Protein AF-A0A6A5X3Y2-F1 (afdb_monomer_lite)

Organism: NCBI:txid1392246

InterPro domains:
  IPR010730 Heterokaryon incompatibility [PF06985] (70-108)
  IPR052895 Heterokaryon Regulation/Transcriptional Modulator [PTHR24148] (2-108)

Sequence (109 aa):
MFEYTALKDPSDEIRLLELQWDENEQGPLLCRMRRFKLRETPDYFALSYVWGNASPTQELFRTAFDWKSKPFLIWADAVCVNQSSVQERNQQVRIMHRIYRFASSVWVY

Structure (mmCIF, N/CA/C/O backbone):
data_AF-A0A6A5X3Y2-F1
#
_entry.id   AF-A0A6A5X3Y2-F1
#
loop_
_atom_site.group_PDB
_atom_site.id
_atom_site.type_symbol
_atom_site.label_atom_id
_atom_site.label_alt_id
_atom_site.label_comp_id
_atom_site.label_asym_id
_atom_site.label_entity_id
_atom_site.label_seq_id
_atom_site.pdbx_PDB_ins_code
_atom_site.Cartn_x
_atom_site.Cartn_y
_atom_site.Cartn_z
_atom_site.occupancy
_atom_site.B_iso_or_equiv
_atom_site.auth_seq_id
_atom_site.auth_comp_id
_atom_site.auth_asym_id
_atom_site.auth_atom_id
_atom_site.pdbx_PDB_model_num
ATOM 1 N N . MET A 1 1 ? 10.690 13.900 4.826 1.00 42.03 1 MET A N 1
ATOM 2 C CA . MET A 1 1 ? 11.078 12.478 4.948 1.00 42.03 1 MET A CA 1
ATOM 3 C C . MET A 1 1 ? 9.912 11.774 5.624 1.00 42.03 1 MET A C 1
ATOM 5 O O . MET A 1 1 ? 9.499 12.252 6.669 1.00 42.03 1 MET A O 1
ATOM 9 N N . PHE A 1 2 ? 9.293 10.767 5.000 1.00 52.94 2 PHE A N 1
ATOM 10 C CA . PHE A 1 2 ? 8.158 10.065 5.614 1.00 52.94 2 PHE A CA 1
ATOM 11 C C . PHE A 1 2 ? 8.672 9.151 6.731 1.00 52.94 2 PHE A C 1
ATOM 13 O O . PHE A 1 2 ? 9.592 8.366 6.502 1.00 52.94 2 PHE A O 1
ATOM 20 N N . GLU A 1 3 ? 8.105 9.255 7.932 1.00 58.41 3 GLU A N 1
ATOM 21 C CA . GLU A 1 3 ? 8.421 8.333 9.023 1.00 58.41 3 GLU A CA 1
ATOM 22 C C . GLU A 1 3 ? 7.698 7.003 8.794 1.00 58.41 3 GLU A C 1
ATOM 24 O O . GLU A 1 3 ? 6.472 6.906 8.872 1.00 58.41 3 GLU A O 1
ATOM 29 N N . TYR A 1 4 ? 8.465 5.956 8.491 1.00 65.50 4 TYR A N 1
ATOM 30 C CA . TYR A 1 4 ? 7.925 4.614 8.327 1.00 65.50 4 TYR A CA 1
ATOM 31 C C . TYR A 1 4 ? 7.720 3.969 9.692 1.00 65.50 4 TYR A C 1
ATOM 33 O O . TYR A 1 4 ? 8.667 3.541 10.348 1.00 65.50 4 TYR A O 1
ATOM 41 N N . THR A 1 5 ? 6.464 3.823 10.105 1.00 70.00 5 THR A N 1
ATOM 42 C CA . THR A 1 5 ? 6.143 2.908 11.202 1.00 70.00 5 THR A CA 1
ATOM 43 C C . THR A 1 5 ? 6.228 1.474 10.688 1.00 70.00 5 THR A C 1
ATOM 45 O O . THR A 1 5 ? 5.636 1.150 9.650 1.00 70.00 5 THR A O 1
ATOM 48 N N . ALA A 1 6 ? 6.940 0.606 11.409 1.00 73.69 6 ALA A N 1
ATOM 49 C CA . ALA A 1 6 ? 6.982 -0.822 11.108 1.00 73.69 6 ALA A CA 1
ATOM 50 C C . ALA A 1 6 ? 5.556 -1.400 11.014 1.00 73.69 6 ALA A C 1
ATOM 52 O O . ALA A 1 6 ? 4.671 -1.053 11.810 1.00 73.69 6 ALA A O 1
ATOM 53 N N . LEU A 1 7 ? 5.326 -2.245 10.007 1.00 73.88 7 LEU A N 1
ATOM 54 C CA . LEU A 1 7 ? 4.101 -3.039 9.914 1.00 73.88 7 LEU A CA 1
ATOM 55 C C . LEU A 1 7 ? 4.127 -4.099 11.018 1.00 73.88 7 LEU A C 1
ATOM 57 O O . LEU A 1 7 ? 5.179 -4.676 11.291 1.00 73.88 7 LEU A O 1
ATOM 61 N N . LYS A 1 8 ? 2.984 -4.333 11.666 1.00 73.50 8 LYS A N 1
ATOM 62 C CA . LYS A 1 8 ? 2.864 -5.383 12.687 1.00 73.50 8 LYS A CA 1
ATOM 63 C C . LYS A 1 8 ? 2.839 -6.760 12.032 1.00 73.50 8 LYS A C 1
ATOM 65 O O . LYS A 1 8 ? 3.422 -7.694 12.570 1.00 73.50 8 LYS A O 1
ATOM 70 N N . ASP A 1 9 ? 2.205 -6.847 10.863 1.00 79.56 9 ASP A N 1
ATOM 71 C CA . ASP A 1 9 ? 2.220 -8.027 10.005 1.00 79.56 9 ASP A CA 1
ATOM 72 C C . ASP A 1 9 ? 2.456 -7.622 8.538 1.00 79.56 9 ASP A C 1
ATOM 74 O O . ASP A 1 9 ? 1.512 -7.394 7.784 1.00 79.56 9 ASP A O 1
ATOM 78 N N . PRO A 1 10 ? 3.714 -7.540 8.087 1.00 76.44 10 PRO A N 1
ATOM 79 C CA . PRO A 1 10 ? 4.052 -7.197 6.703 1.00 76.44 10 PRO A CA 1
ATOM 80 C C . PRO A 1 10 ? 3.591 -8.226 5.654 1.00 76.44 10 PRO A C 1
ATOM 82 O O . PRO A 1 10 ? 3.806 -7.994 4.464 1.00 76.44 10 PRO A O 1
ATOM 85 N N . SER A 1 11 ? 2.994 -9.355 6.059 1.00 77.44 11 SER A N 1
ATOM 86 C CA . SER A 1 11 ? 2.413 -10.355 5.155 1.00 77.44 11 SER A CA 1
ATOM 87 C C . SER A 1 11 ? 0.903 -10.191 4.927 1.00 77.44 11 SER A C 1
ATOM 89 O O . SER A 1 11 ? 0.348 -10.805 4.010 1.00 77.44 11 SER A O 1
ATOM 91 N N . ASP A 1 12 ? 0.237 -9.344 5.713 1.00 85.00 12 ASP A N 1
ATOM 92 C CA . ASP A 1 12 ? -1.188 -9.041 5.539 1.00 85.00 12 ASP A CA 1
ATOM 93 C C . ASP A 1 12 ? -1.533 -7.557 5.724 1.00 85.00 12 ASP A C 1
ATOM 95 O O . ASP A 1 12 ? -2.677 -7.173 5.511 1.00 85.00 12 ASP A O 1
ATOM 99 N N . GLU A 1 13 ? -0.568 -6.698 6.052 1.00 90.00 13 GLU A N 1
ATOM 100 C CA . GLU A 1 13 ? -0.726 -5.244 6.086 1.00 90.00 13 GLU A CA 1
ATOM 101 C C . GLU A 1 13 ? -0.040 -4.575 4.892 1.00 90.00 13 GLU A C 1
ATOM 103 O O . GLU A 1 13 ? 1.037 -4.978 4.443 1.00 90.00 13 GLU A O 1
ATOM 108 N N . ILE A 1 14 ? -0.655 -3.499 4.411 1.00 91.44 14 ILE A N 1
ATOM 109 C CA . ILE A 1 14 ? -0.103 -2.611 3.392 1.00 91.44 14 ILE A CA 1
ATOM 110 C C . ILE A 1 14 ? -0.195 -1.160 3.850 1.00 91.44 14 ILE A C 1
ATOM 112 O O . ILE A 1 14 ? -1.032 -0.797 4.684 1.00 91.44 14 ILE A O 1
ATOM 116 N N . ARG A 1 15 ? 0.664 -0.312 3.282 1.00 91.56 15 ARG A N 1
ATOM 117 C CA . ARG A 1 15 ? 0.539 1.141 3.410 1.00 91.56 15 ARG A CA 1
ATOM 118 C C . ARG A 1 15 ? -0.113 1.699 2.158 1.00 91.56 15 ARG A C 1
ATOM 120 O O . ARG A 1 15 ? 0.241 1.287 1.064 1.00 91.56 15 ARG A O 1
ATOM 127 N N . LEU A 1 16 ? -1.037 2.627 2.331 1.00 91.31 16 LEU A N 1
ATOM 128 C CA . LEU A 1 16 ? -1.637 3.406 1.257 1.00 91.31 16 LEU A CA 1
ATOM 129 C C . LEU A 1 16 ? -1.340 4.880 1.519 1.00 91.31 16 LEU A C 1
ATOM 131 O O . LEU A 1 16 ? -1.374 5.333 2.667 1.00 91.31 16 LEU A O 1
ATOM 135 N N . LEU A 1 17 ? -1.029 5.616 0.461 1.00 88.75 17 LEU A N 1
ATOM 136 C CA . LEU A 1 17 ? -0.873 7.058 0.499 1.00 88.75 17 LEU A CA 1
ATOM 137 C C . LEU A 1 17 ? -2.227 7.699 0.202 1.00 88.75 17 LEU A C 1
ATOM 139 O O . LEU A 1 17 ? -2.772 7.547 -0.885 1.00 88.75 17 LEU A O 1
ATOM 143 N N . GLU A 1 18 ? -2.773 8.395 1.186 1.00 88.62 18 GLU A N 1
ATOM 144 C CA . GLU A 1 18 ? -3.954 9.235 1.046 1.00 88.62 18 GLU A CA 1
ATOM 145 C C . GLU A 1 18 ? -3.519 10.596 0.509 1.00 88.62 18 GLU A C 1
ATOM 147 O O . GLU A 1 18 ? -2.646 11.244 1.095 1.00 88.62 18 GLU A O 1
ATOM 152 N N . LEU A 1 19 ? -4.103 10.994 -0.616 1.00 82.88 19 LEU A N 1
ATOM 153 C CA . LEU A 1 19 ? -3.876 12.277 -1.264 1.00 82.88 19 LEU A CA 1
ATOM 154 C C . LEU A 1 19 ? -5.137 13.123 -1.152 1.00 82.88 19 LEU A C 1
ATOM 156 O O . LEU A 1 19 ? -6.219 12.669 -1.525 1.00 82.88 19 LEU A O 1
ATOM 160 N N . GLN A 1 20 ? -4.990 14.351 -0.661 1.00 81.44 20 GLN A N 1
ATOM 161 C CA . GLN A 1 20 ? -6.075 15.319 -0.549 1.00 81.44 20 GLN A CA 1
ATOM 162 C C . GLN A 1 20 ? -5.625 16.680 -1.084 1.00 81.44 20 GLN A C 1
ATOM 164 O O . GLN A 1 20 ? -4.583 17.203 -0.682 1.00 81.44 20 GLN A O 1
ATOM 169 N N . TRP A 1 21 ? -6.422 17.246 -1.990 1.00 74.31 21 TRP A N 1
ATOM 170 C CA . TRP A 1 21 ? -6.248 18.616 -2.469 1.00 74.31 21 TRP A CA 1
ATOM 171 C C . TRP A 1 21 ? -6.900 19.592 -1.495 1.00 74.31 21 TRP A C 1
ATOM 173 O O . TRP A 1 21 ? -7.967 19.312 -0.949 1.00 74.31 21 TRP A O 1
ATOM 183 N N . ASP A 1 22 ? -6.243 20.726 -1.275 1.00 67.25 22 ASP A N 1
ATOM 184 C CA . ASP A 1 22 ? -6.861 21.867 -0.606 1.00 67.25 22 ASP A CA 1
ATOM 185 C C . ASP A 1 22 ? -7.889 22.494 -1.559 1.00 67.25 22 ASP A C 1
ATOM 187 O O . ASP A 1 22 ? -7.596 22.702 -2.742 1.00 67.25 22 ASP A O 1
ATOM 191 N N . GLU A 1 23 ? -9.082 22.799 -1.045 1.00 62.66 23 GLU A N 1
ATOM 192 C CA . GLU A 1 23 ? -10.177 23.433 -1.793 1.00 62.66 23 GLU A CA 1
ATOM 193 C C . GLU A 1 23 ? -9.750 24.761 -2.447 1.00 62.66 23 GLU A C 1
ATOM 195 O O . GLU A 1 23 ? -10.357 25.190 -3.425 1.00 62.66 23 GLU A O 1
ATOM 200 N N . ASN A 1 24 ? -8.672 25.391 -1.967 1.00 61.38 24 ASN A N 1
ATOM 201 C CA . ASN A 1 24 ? -8.199 26.684 -2.460 1.00 61.38 24 ASN A CA 1
ATOM 202 C C . ASN A 1 24 ? -7.296 26.635 -3.708 1.00 61.38 24 ASN A C 1
ATOM 204 O O . ASN A 1 24 ? -6.750 27.674 -4.075 1.00 61.38 24 ASN A O 1
ATOM 208 N N . GLU A 1 25 ? -7.078 25.473 -4.344 1.00 57.00 25 GLU A N 1
ATOM 209 C CA . GLU A 1 25 ? -6.223 25.254 -5.543 1.00 57.00 25 GLU A CA 1
ATOM 210 C C . GLU A 1 25 ? -4.759 25.757 -5.457 1.00 57.00 25 GLU A C 1
ATOM 212 O O . GLU A 1 25 ? -3.962 25.527 -6.367 1.00 57.00 25 GLU A O 1
ATOM 217 N N . GLN A 1 26 ? -4.382 26.402 -4.353 1.00 55.47 26 GLN A N 1
ATOM 218 C CA . GLN A 1 26 ? -3.060 26.958 -4.056 1.00 55.47 26 GLN A CA 1
ATOM 219 C C . GLN A 1 26 ? -2.405 26.279 -2.844 1.00 55.47 26 GLN A C 1
ATOM 221 O O . GLN A 1 26 ? -1.234 26.524 -2.556 1.00 55.47 26 GLN A O 1
ATOM 226 N N . GLY A 1 27 ? -3.153 25.440 -2.121 1.00 56.59 27 GLY A N 1
ATOM 227 C CA . GLY A 1 27 ? -2.636 24.691 -0.981 1.00 56.59 27 GLY A CA 1
ATOM 228 C C . GLY A 1 27 ? -1.784 23.490 -1.413 1.00 56.59 27 GLY A C 1
ATOM 229 O O . GLY A 1 27 ? -1.968 22.948 -2.508 1.00 56.59 27 GLY A O 1
ATOM 230 N N . PRO A 1 28 ? -0.828 23.057 -0.575 1.00 56.41 28 PRO A N 1
ATOM 231 C CA . PRO A 1 28 ? -0.020 21.879 -0.857 1.00 56.41 28 PRO A CA 1
ATOM 232 C C . PRO A 1 28 ? -0.895 20.619 -0.890 1.00 56.41 28 PRO A C 1
ATOM 234 O O . PRO A 1 28 ? -1.827 20.478 -0.101 1.00 56.41 28 PRO A O 1
ATOM 237 N N . LEU A 1 29 ? -0.549 19.668 -1.761 1.00 69.25 29 LEU A N 1
ATOM 238 C CA . LEU A 1 29 ? -1.105 18.317 -1.718 1.00 69.25 29 LEU A CA 1
ATOM 239 C C . LEU A 1 29 ? -0.836 17.717 -0.330 1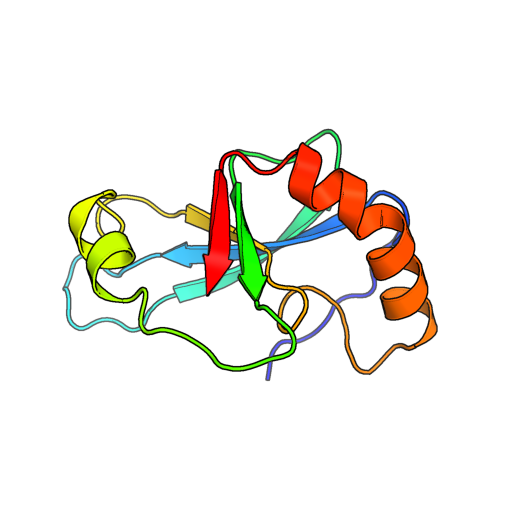.00 69.25 29 LEU A C 1
ATOM 241 O O . LEU A 1 29 ? 0.323 17.506 0.044 1.00 69.25 29 LEU A O 1
ATOM 245 N N . LEU A 1 30 ? -1.891 17.451 0.438 1.00 76.06 30 LEU A N 1
ATOM 246 C CA . LEU A 1 30 ? -1.758 16.776 1.720 1.00 76.06 30 LEU A CA 1
ATOM 247 C C . LEU A 1 30 ? -1.596 15.282 1.457 1.00 76.06 30 LEU A C 1
ATOM 249 O O . LEU A 1 30 ? -2.487 14.621 0.927 1.00 76.06 30 LEU A O 1
ATOM 253 N N . CYS A 1 31 ? -0.429 14.767 1.832 1.00 80.00 31 CYS A N 1
ATOM 254 C CA . CYS A 1 31 ? -0.066 13.366 1.687 1.00 80.00 31 CYS A CA 1
ATOM 255 C C . CYS A 1 31 ? -0.025 12.714 3.068 1.00 80.00 31 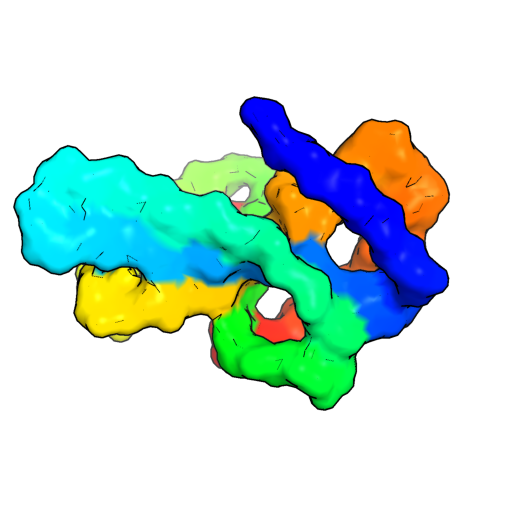CYS A C 1
ATOM 257 O O . CYS A 1 31 ? 0.827 13.060 3.892 1.00 80.00 31 CYS A O 1
ATOM 259 N N . ARG A 1 32 ? -0.895 11.733 3.320 1.00 86.88 32 ARG A N 1
ATOM 260 C CA . ARG A 1 32 ? -0.906 10.980 4.578 1.00 86.88 32 ARG A CA 1
ATOM 261 C C . ARG A 1 32 ? -0.722 9.494 4.326 1.00 86.88 32 ARG A C 1
ATOM 263 O O . ARG A 1 32 ? -1.499 8.862 3.626 1.00 86.88 32 ARG A O 1
ATOM 270 N N . MET A 1 33 ? 0.287 8.901 4.955 1.00 88.06 33 MET A N 1
ATOM 271 C CA . MET A 1 33 ? 0.481 7.455 4.902 1.00 88.06 33 MET A CA 1
ATOM 272 C C . MET A 1 33 ? -0.433 6.761 5.919 1.00 88.06 33 MET A C 1
ATOM 274 O O . MET A 1 33 ? -0.401 7.069 7.113 1.00 88.06 33 MET A O 1
ATOM 278 N N . ARG A 1 34 ? -1.252 5.816 5.454 1.00 90.50 34 ARG A N 1
ATOM 279 C CA . ARG A 1 34 ? -2.192 5.033 6.268 1.00 90.50 34 ARG A CA 1
ATOM 280 C C . ARG A 1 34 ? -1.906 3.543 6.120 1.00 90.50 34 ARG A C 1
ATOM 282 O O . ARG A 1 34 ? -1.433 3.101 5.081 1.00 90.50 34 ARG A O 1
ATOM 289 N N . ARG A 1 35 ? -2.175 2.765 7.170 1.00 90.88 35 ARG A N 1
ATOM 290 C CA . ARG A 1 35 ? -1.998 1.304 7.182 1.00 90.88 35 ARG A CA 1
ATOM 291 C C . ARG A 1 35 ? -3.351 0.623 7.134 1.00 90.88 35 ARG A C 1
ATOM 293 O O . ARG A 1 35 ? -4.255 1.031 7.859 1.00 90.88 35 ARG A O 1
ATOM 300 N N . PHE A 1 36 ? -3.442 -0.426 6.335 1.00 90.69 36 PHE A N 1
ATOM 301 C CA . PHE A 1 36 ? -4.636 -1.244 6.209 1.00 90.69 36 PHE A CA 1
ATOM 302 C C . PHE A 1 36 ? -4.242 -2.710 6.145 1.00 90.69 36 PHE A C 1
ATOM 304 O O . PHE A 1 36 ? -3.190 -3.048 5.601 1.00 90.69 36 PHE A O 1
ATOM 311 N N . LYS A 1 37 ? -5.101 -3.585 6.665 1.00 90.81 37 LYS A N 1
ATOM 312 C CA . LYS A 1 37 ? -5.014 -5.001 6.325 1.00 90.81 37 LYS A CA 1
ATOM 313 C C . LYS A 1 37 ? -5.473 -5.185 4.893 1.00 90.81 37 LYS A C 1
ATOM 315 O O . LYS A 1 37 ? -6.454 -4.580 4.478 1.00 90.81 37 LYS A O 1
ATOM 320 N N . LEU A 1 38 ? -4.817 -6.074 4.170 1.00 87.12 38 LEU A N 1
ATOM 321 C CA . LEU A 1 38 ? -5.021 -6.303 2.749 1.00 87.12 38 LEU A CA 1
ATOM 322 C C . LEU A 1 38 ? -6.456 -6.735 2.399 1.00 87.12 38 LEU A C 1
ATOM 324 O O . LEU A 1 38 ? -6.909 -6.500 1.288 1.00 87.12 38 LEU A O 1
ATOM 328 N N . ARG A 1 39 ? -7.169 -7.371 3.336 1.00 86.38 39 ARG A N 1
ATOM 329 C CA . ARG A 1 39 ? -8.574 -7.789 3.165 1.00 86.38 39 ARG A CA 1
ATOM 330 C C . ARG A 1 39 ? -9.597 -6.737 3.603 1.00 86.38 39 ARG A C 1
ATOM 332 O O . ARG A 1 39 ? -10.779 -6.909 3.339 1.00 86.38 39 ARG A O 1
ATOM 339 N N . GLU A 1 40 ? -9.150 -5.693 4.292 1.00 90.19 40 GLU A N 1
ATOM 340 C CA . GLU A 1 40 ? -9.984 -4.627 4.863 1.00 90.19 40 GLU A CA 1
ATOM 341 C C . GLU A 1 40 ? -9.622 -3.263 4.238 1.00 90.19 40 GLU A C 1
ATOM 343 O O . GLU A 1 40 ? -9.864 -2.209 4.828 1.00 90.19 40 GLU A O 1
ATOM 348 N N . THR A 1 41 ? -8.985 -3.268 3.061 1.00 89.06 41 THR A N 1
ATOM 349 C CA . THR A 1 41 ? -8.611 -2.043 2.351 1.00 89.06 41 THR A CA 1
ATOM 350 C C . THR A 1 41 ? -9.860 -1.343 1.815 1.00 89.06 41 THR A C 1
ATOM 352 O O . THR A 1 41 ? -10.664 -1.996 1.147 1.00 89.06 41 THR A O 1
ATOM 355 N N . PRO A 1 42 ? -10.012 -0.024 2.028 1.00 89.75 42 PRO A N 1
ATOM 356 C CA . PRO A 1 42 ? -10.920 0.792 1.227 1.00 89.75 42 PRO A CA 1
ATOM 357 C C . PRO A 1 42 ? -10.498 0.770 -0.247 1.00 89.75 42 PRO A C 1
ATOM 359 O O . PRO A 1 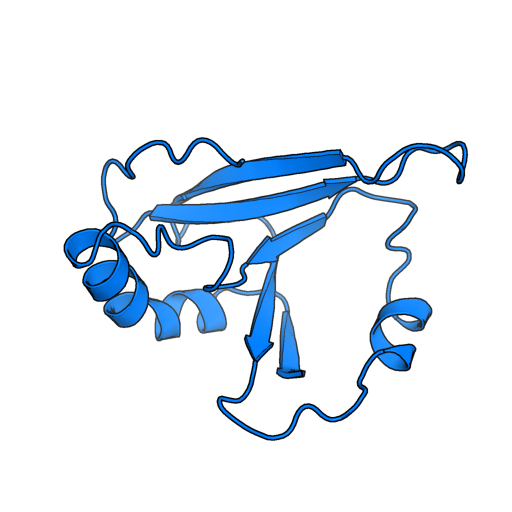42 ? -9.387 0.341 -0.554 1.00 89.75 42 PRO A O 1
ATOM 362 N N . ASP A 1 43 ? -11.342 1.292 -1.137 1.00 89.69 43 ASP A N 1
ATOM 363 C CA . ASP A 1 43 ? -10.982 1.460 -2.546 1.00 89.69 43 ASP A CA 1
ATOM 364 C C . ASP A 1 43 ? -9.678 2.252 -2.703 1.00 89.69 43 ASP A C 1
ATOM 366 O O . ASP A 1 43 ? -9.485 3.309 -2.092 1.00 89.69 43 ASP A O 1
ATOM 370 N N . TYR A 1 44 ? -8.771 1.722 -3.520 1.00 90.00 44 TYR A N 1
ATOM 371 C CA . TYR A 1 44 ? -7.469 2.324 -3.769 1.00 90.00 44 TYR A CA 1
ATOM 372 C C . TYR A 1 44 ? -6.955 2.000 -5.165 1.00 90.00 44 TYR A C 1
ATOM 374 O O . TYR A 1 44 ? -7.304 0.985 -5.772 1.00 90.00 44 TYR A O 1
ATOM 382 N N . PHE A 1 45 ? -6.073 2.864 -5.650 1.00 88.38 45 PHE A N 1
ATOM 383 C CA . PHE A 1 45 ? -5.397 2.703 -6.930 1.00 88.38 45 PHE A CA 1
ATOM 384 C C . PHE A 1 45 ? -4.012 2.116 -6.716 1.00 88.38 45 PHE A C 1
ATOM 386 O O . PHE A 1 45 ? -3.251 2.621 -5.895 1.00 88.38 45 PHE A O 1
ATOM 393 N N . ALA A 1 46 ? -3.649 1.080 -7.464 1.00 87.88 46 ALA A N 1
ATOM 394 C CA . ALA A 1 46 ? -2.274 0.598 -7.479 1.00 87.88 46 ALA A CA 1
ATOM 395 C C . ALA A 1 46 ? -1.530 1.201 -8.671 1.00 87.88 46 ALA A C 1
ATOM 397 O O . ALA A 1 46 ? -1.958 1.065 -9.815 1.00 87.88 46 ALA A O 1
ATOM 398 N N . LEU A 1 47 ? -0.404 1.854 -8.408 1.00 83.31 47 LEU A N 1
ATOM 399 C CA . LEU A 1 47 ? 0.519 2.330 -9.428 1.00 83.31 47 LEU A CA 1
ATOM 400 C C . LEU A 1 47 ? 1.457 1.184 -9.806 1.00 83.31 47 LEU A C 1
ATOM 402 O O . LEU A 1 47 ? 2.268 0.739 -8.999 1.00 83.31 47 LEU A O 1
ATOM 406 N N . SER A 1 48 ? 1.327 0.715 -11.041 1.00 68.19 48 SER A N 1
ATOM 407 C CA . SER A 1 48 ? 2.230 -0.239 -11.669 1.00 68.19 48 SER A CA 1
ATOM 408 C C . SER A 1 48 ? 3.213 0.541 -12.534 1.00 68.19 48 SER A C 1
ATOM 410 O O . SER A 1 48 ? 2.867 0.928 -13.647 1.00 68.19 48 SER A O 1
ATOM 412 N N . TYR A 1 49 ? 4.441 0.763 -12.062 1.00 61.56 49 TYR A N 1
ATOM 413 C CA . TYR A 1 49 ? 5.509 1.170 -12.978 1.00 61.56 49 TYR A CA 1
ATOM 414 C C . TYR A 1 49 ? 6.065 -0.063 -13.690 1.00 61.56 49 TYR A C 1
ATOM 416 O O . TYR A 1 49 ? 6.243 -1.127 -13.088 1.00 61.56 49 TYR A O 1
ATOM 424 N N . VAL A 1 50 ? 6.365 0.068 -14.977 1.00 46.38 50 VAL A N 1
ATOM 425 C CA . VAL A 1 50 ? 7.208 -0.914 -15.661 1.00 46.38 50 VAL A CA 1
ATOM 426 C C . VAL A 1 50 ? 8.660 -0.632 -15.272 1.00 46.38 50 VAL A C 1
ATOM 428 O O . VAL A 1 50 ? 9.102 0.515 -15.312 1.00 46.38 50 VAL A O 1
ATOM 431 N N . TRP A 1 51 ? 9.435 -1.656 -14.901 1.00 43.91 51 TRP A N 1
ATOM 432 C CA . TRP A 1 51 ? 10.899 -1.540 -14.834 1.00 43.91 51 TRP A CA 1
ATOM 433 C C . TRP A 1 51 ? 11.423 -1.319 -16.267 1.00 43.91 51 TRP A C 1
ATOM 435 O O . TRP A 1 51 ? 11.768 -2.274 -16.958 1.00 43.91 51 TRP A O 1
ATOM 445 N N . GLY A 1 52 ? 11.379 -0.081 -16.765 1.00 45.81 52 GLY A N 1
ATOM 446 C CA . GLY A 1 52 ? 11.596 0.230 -18.177 1.00 45.81 52 GLY A CA 1
ATOM 447 C C . GLY A 1 52 ? 11.012 1.577 -18.606 1.00 45.81 52 GLY A C 1
ATOM 448 O O . GLY A 1 52 ? 10.631 2.395 -17.777 1.00 45.81 52 GLY A O 1
ATOM 449 N N . ASN A 1 53 ? 11.011 1.823 -19.919 1.00 42.47 53 ASN A N 1
ATOM 450 C CA . ASN A 1 53 ? 10.741 3.129 -20.521 1.00 42.47 53 ASN A CA 1
ATOM 451 C C . ASN A 1 53 ? 9.311 3.618 -20.224 1.00 42.47 53 ASN A C 1
ATOM 453 O O . ASN A 1 53 ? 8.347 3.116 -20.802 1.00 42.47 53 ASN A O 1
ATOM 457 N N . ALA A 1 54 ? 9.208 4.606 -19.336 1.00 47.91 54 ALA A N 1
ATOM 458 C CA . ALA A 1 54 ? 7.975 5.296 -18.996 1.00 47.91 54 ALA A CA 1
ATOM 459 C C . ALA A 1 54 ? 7.384 5.976 -20.233 1.00 47.91 54 ALA A C 1
ATOM 461 O O . ALA A 1 54 ? 8.008 6.868 -20.815 1.00 47.91 54 ALA A O 1
ATOM 462 N N . SER A 1 55 ? 6.181 5.572 -20.631 1.00 51.19 55 SER A N 1
ATOM 463 C CA . SER A 1 55 ? 5.412 6.341 -21.610 1.00 51.19 55 SER A CA 1
ATOM 464 C C . SER A 1 55 ? 4.551 7.358 -20.858 1.00 51.19 55 SER A C 1
ATOM 466 O O . SER A 1 55 ? 4.096 7.084 -19.750 1.00 51.19 55 SER A O 1
ATOM 468 N N . PRO A 1 56 ? 4.330 8.565 -21.397 1.00 49.31 56 PRO A N 1
A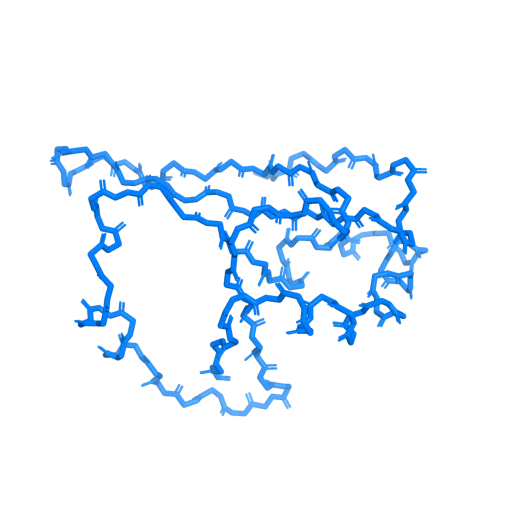TOM 469 C CA . PRO A 1 56 ? 3.689 9.630 -20.643 1.00 49.31 56 PRO A CA 1
ATOM 470 C C . PRO A 1 56 ? 2.175 9.396 -20.578 1.00 49.31 56 PRO A C 1
ATOM 472 O O . PRO A 1 56 ? 1.419 9.935 -21.378 1.00 49.31 56 PRO A O 1
ATOM 475 N N . THR A 1 57 ? 1.694 8.643 -19.588 1.00 51.88 57 THR A N 1
ATOM 476 C CA . THR A 1 57 ? 0.248 8.464 -19.354 1.00 51.88 57 THR A CA 1
ATOM 477 C C . THR A 1 57 ? -0.392 9.670 -18.641 1.00 51.88 57 THR A C 1
ATOM 479 O O . THR A 1 57 ? -1.489 9.548 -18.112 1.00 51.88 57 THR A O 1
ATOM 482 N N . GLN A 1 58 ? 0.253 10.849 -18.602 1.00 52.09 58 GLN A N 1
ATOM 483 C CA . GLN A 1 58 ? -0.168 12.005 -17.785 1.00 52.09 58 GLN A CA 1
ATOM 484 C C . GLN A 1 58 ? -1.573 12.556 -18.115 1.00 52.09 58 GLN A C 1
ATOM 486 O O . GLN A 1 58 ? -2.226 13.105 -17.227 1.00 52.09 58 GLN A O 1
ATOM 491 N N . GLU A 1 59 ? -2.070 12.407 -19.347 1.00 48.59 59 GLU A N 1
ATOM 492 C CA . GLU A 1 59 ? -3.367 12.981 -19.754 1.00 48.59 59 GLU A CA 1
ATOM 493 C C . GLU A 1 59 ? -4.589 12.173 -19.289 1.00 48.59 59 GLU A C 1
ATOM 495 O O . GLU A 1 59 ? -5.631 12.758 -18.976 1.00 48.59 59 GLU A O 1
ATOM 500 N N . LEU A 1 60 ? -4.463 10.849 -19.150 1.00 51.06 60 LEU A N 1
ATOM 501 C CA . LEU A 1 60 ? -5.536 9.995 -18.618 1.00 51.06 60 LEU A CA 1
ATOM 502 C C . LEU A 1 60 ? -5.784 10.256 -17.124 1.00 51.06 60 LEU A C 1
ATOM 504 O O . LEU A 1 60 ? -6.929 10.210 -16.675 1.00 51.06 60 LEU A O 1
ATOM 508 N N . PHE A 1 61 ? -4.738 10.616 -16.366 1.00 51.44 61 PHE A N 1
ATOM 509 C CA . PHE A 1 61 ? -4.851 10.939 -14.936 1.00 51.44 61 PHE A CA 1
ATOM 510 C C . PHE A 1 61 ? -5.727 12.165 -14.660 1.00 51.44 61 PHE A C 1
ATOM 512 O O . PHE A 1 61 ? -6.413 12.208 -13.643 1.00 51.44 61 PHE A O 1
ATOM 519 N N . ARG A 1 62 ? -5.700 13.176 -15.538 1.00 50.72 62 ARG A N 1
ATOM 520 C CA . ARG A 1 62 ? -6.402 14.450 -15.307 1.00 50.72 62 ARG A CA 1
ATOM 521 C C . ARG A 1 62 ? -7.874 14.434 -15.707 1.00 50.72 62 ARG A C 1
ATOM 523 O O . ARG A 1 62 ? -8.625 15.269 -15.215 1.00 50.72 62 ARG A O 1
ATOM 530 N N . THR A 1 63 ? -8.269 13.549 -16.620 1.00 49.31 63 THR A N 1
ATOM 531 C CA . THR A 1 63 ? -9.5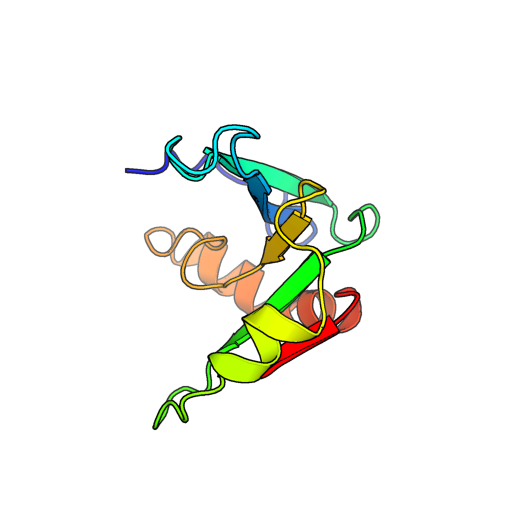75 13.613 -17.299 1.00 49.31 63 THR A CA 1
ATOM 532 C C . THR A 1 63 ? -10.598 12.608 -16.771 1.00 49.31 63 THR A C 1
ATOM 534 O O . THR A 1 63 ? -11.792 12.879 -16.844 1.00 49.31 63 THR A O 1
ATOM 537 N N . ALA A 1 64 ? -10.162 11.472 -16.215 1.00 52.66 64 ALA A N 1
ATOM 538 C CA . ALA A 1 64 ? -11.064 10.384 -15.824 1.00 52.66 64 ALA A CA 1
ATOM 539 C C . ALA A 1 64 ? -11.596 10.466 -14.380 1.00 52.66 64 ALA A C 1
ATOM 541 O O . ALA A 1 64 ? -12.568 9.790 -14.051 1.00 52.66 64 ALA A O 1
ATOM 542 N N . PHE A 1 65 ? -10.976 11.265 -13.510 1.00 56.25 65 PHE A N 1
ATOM 543 C CA . PHE A 1 65 ? -11.338 11.358 -12.096 1.00 56.25 65 PHE A CA 1
ATOM 544 C C . PHE A 1 65 ? -11.420 12.814 -11.664 1.00 56.25 65 PHE A C 1
ATOM 546 O O . PHE A 1 65 ? -10.506 13.587 -11.935 1.00 56.25 65 PHE A O 1
ATOM 553 N N . ASP A 1 66 ? -12.463 13.178 -10.916 1.00 64.38 66 ASP A N 1
ATOM 554 C CA . ASP A 1 66 ? -12.500 14.435 -10.163 1.00 64.38 66 ASP A CA 1
ATOM 555 C C . ASP A 1 66 ? -11.623 14.311 -8.903 1.00 64.38 66 ASP A C 1
ATOM 557 O O . ASP A 1 66 ? -12.084 14.313 -7.761 1.00 64.38 66 ASP A O 1
ATOM 561 N N . TRP A 1 67 ? -10.326 14.124 -9.143 1.00 63.41 67 TRP A N 1
ATOM 562 C CA . TRP A 1 67 ? -9.256 13.947 -8.163 1.00 63.41 67 TRP A CA 1
ATOM 563 C C . TRP A 1 67 ? -9.103 15.129 -7.199 1.00 63.41 67 TRP A C 1
ATOM 565 O O . TRP A 1 67 ? -8.476 14.968 -6.156 1.00 63.41 67 TRP A O 1
ATOM 575 N N . LYS A 1 68 ? -9.674 16.295 -7.528 1.00 61.53 68 LYS A N 1
ATOM 576 C CA . LYS A 1 68 ? -9.683 17.484 -6.667 1.00 61.53 68 LYS A CA 1
ATOM 577 C C . LYS A 1 68 ? -10.831 17.476 -5.657 1.00 61.53 68 LYS A C 1
ATOM 579 O O . LYS A 1 68 ? -10.687 18.063 -4.593 1.00 61.53 68 LYS A O 1
ATOM 584 N N . SER A 1 69 ? -11.945 16.809 -5.961 1.00 66.25 69 SER A N 1
ATOM 585 C CA . SER A 1 69 ? -13.151 16.851 -5.120 1.00 66.25 69 SER A CA 1
ATOM 586 C C . SER A 1 69 ? -13.129 15.918 -3.907 1.00 66.25 69 SER A C 1
ATOM 588 O O . SER A 1 69 ? -13.882 16.134 -2.956 1.00 66.25 69 SER A O 1
ATOM 590 N N . LYS A 1 70 ? -12.323 14.847 -3.932 1.00 74.19 70 LYS A N 1
ATOM 591 C CA . LYS A 1 70 ? -12.326 13.821 -2.880 1.00 74.19 70 LYS A CA 1
ATOM 592 C C . LYS A 1 70 ? -10.926 13.301 -2.578 1.00 74.19 70 LYS A C 1
ATOM 594 O O . LYS A 1 70 ? -10.141 13.108 -3.507 1.00 74.19 70 LYS A O 1
ATOM 599 N N . PRO A 1 71 ? -10.629 13.000 -1.301 1.00 80.31 71 PRO A N 1
ATOM 600 C CA . PRO A 1 71 ? -9.415 12.285 -0.959 1.00 80.31 71 PRO A CA 1
ATOM 601 C C . PRO A 1 71 ? -9.439 10.891 -1.591 1.00 80.31 71 PRO A C 1
ATOM 603 O O . PRO A 1 71 ? -10.475 10.221 -1.603 1.00 80.31 71 PRO A O 1
ATOM 606 N N . PHE A 1 72 ? -8.293 10.448 -2.098 1.00 84.44 72 PHE A N 1
ATOM 607 C CA . PHE A 1 72 ? -8.148 9.120 -2.687 1.00 84.44 72 PHE A CA 1
ATOM 608 C C . PHE A 1 72 ? -6.887 8.422 -2.183 1.00 84.44 72 PHE A C 1
ATOM 610 O O . PHE A 1 72 ? -5.922 9.060 -1.759 1.00 84.44 72 PHE A O 1
ATOM 617 N N . LEU A 1 73 ? -6.917 7.090 -2.202 1.00 89.81 73 LEU A N 1
ATOM 618 C CA . LEU A 1 73 ? -5.839 6.235 -1.721 1.00 89.81 73 LEU A CA 1
ATOM 619 C C . LEU A 1 73 ? -5.069 5.649 -2.899 1.00 89.81 73 LEU A C 1
ATOM 621 O O . LEU A 1 73 ? -5.667 5.105 -3.829 1.00 89.81 73 LEU A O 1
ATOM 625 N N . ILE A 1 74 ? -3.742 5.713 -2.832 1.00 89.19 74 ILE A N 1
ATOM 626 C CA . ILE A 1 74 ? -2.856 5.085 -3.808 1.00 89.19 74 ILE A CA 1
ATOM 627 C C . ILE A 1 74 ? -1.852 4.154 -3.132 1.00 89.19 74 ILE A C 1
ATOM 629 O O . ILE A 1 74 ? -1.366 4.418 -2.033 1.00 89.19 74 ILE A O 1
ATOM 633 N N . TRP A 1 75 ? -1.506 3.073 -3.816 1.00 90.69 75 TRP A N 1
ATOM 634 C CA . TRP A 1 75 ? -0.380 2.216 -3.492 1.00 90.69 75 TRP A CA 1
ATOM 635 C C . TRP A 1 75 ? 0.688 2.369 -4.571 1.00 90.69 75 TRP A C 1
ATOM 637 O O . TRP A 1 75 ? 0.399 2.212 -5.752 1.00 90.69 75 TRP A O 1
ATOM 647 N N . ALA A 1 76 ? 1.922 2.647 -4.167 1.00 87.94 76 ALA A N 1
ATOM 648 C CA . ALA A 1 76 ? 3.098 2.613 -5.032 1.00 87.94 76 ALA A CA 1
ATOM 649 C C . ALA A 1 76 ? 4.231 1.976 -4.238 1.00 87.94 76 ALA A C 1
ATOM 651 O O . ALA A 1 76 ? 4.541 2.462 -3.153 1.00 87.94 76 ALA A O 1
ATOM 652 N N . ASP A 1 77 ? 4.870 0.925 -4.736 1.00 86.00 77 ASP A N 1
ATOM 653 C CA . ASP A 1 77 ? 5.936 0.214 -4.021 1.00 86.00 77 ASP A CA 1
ATOM 654 C C . ASP A 1 77 ? 7.108 1.129 -3.645 1.00 86.00 77 ASP A C 1
ATOM 656 O O . ASP A 1 77 ? 7.616 1.040 -2.528 1.00 86.00 77 ASP A O 1
ATOM 660 N N . ALA A 1 78 ? 7.479 2.084 -4.502 1.00 81.38 78 ALA A N 1
ATOM 661 C CA . ALA A 1 78 ? 8.537 3.053 -4.201 1.00 81.38 78 ALA A CA 1
ATOM 662 C C . ALA A 1 78 ? 8.243 3.940 -2.968 1.00 81.38 78 ALA A C 1
ATOM 664 O O . ALA A 1 78 ? 9.175 4.469 -2.363 1.00 81.38 78 ALA A O 1
ATOM 665 N N . VAL A 1 79 ? 6.968 4.102 -2.587 1.00 84.88 79 VAL A N 1
ATOM 666 C CA . VAL A 1 79 ? 6.524 5.004 -1.503 1.00 84.88 79 VAL A CA 1
ATOM 667 C C . VAL A 1 79 ? 5.869 4.258 -0.337 1.00 84.88 79 VAL A C 1
ATOM 669 O O . VAL A 1 79 ? 5.959 4.681 0.807 1.00 84.88 79 VAL A O 1
ATOM 672 N N . CYS A 1 80 ? 5.164 3.165 -0.599 1.00 88.50 80 CYS A N 1
ATOM 673 C CA . CYS A 1 80 ? 4.370 2.442 0.392 1.00 88.50 80 CYS A CA 1
ATOM 674 C C . CYS A 1 80 ? 5.158 1.301 1.054 1.00 88.50 80 CYS A C 1
ATOM 676 O O . CYS A 1 80 ? 4.839 0.894 2.177 1.00 88.50 80 CYS A O 1
ATOM 678 N N . VAL A 1 81 ? 6.208 0.809 0.390 1.00 85.69 81 VAL A N 1
ATOM 679 C CA . VAL A 1 81 ? 7.115 -0.211 0.926 1.00 85.69 81 VAL A CA 1
ATOM 680 C C . VAL A 1 81 ? 8.333 0.475 1.529 1.00 85.69 81 VAL A C 1
ATOM 682 O O . VAL A 1 81 ? 8.950 1.332 0.899 1.00 85.69 81 VAL A O 1
ATOM 685 N N . ASN A 1 82 ? 8.710 0.082 2.746 1.00 85.31 82 ASN A N 1
ATOM 686 C CA . ASN A 1 82 ? 9.926 0.585 3.368 1.00 85.31 82 ASN A CA 1
ATOM 687 C C . ASN A 1 82 ? 11.158 0.024 2.643 1.00 85.31 82 ASN A C 1
ATOM 689 O O . ASN A 1 82 ? 11.626 -1.078 2.932 1.00 85.31 82 ASN A O 1
ATOM 693 N N . GLN A 1 83 ? 11.706 0.807 1.714 1.00 78.38 83 GLN A N 1
ATOM 694 C CA . GLN A 1 83 ? 12.850 0.411 0.888 1.00 78.38 83 GLN A CA 1
ATOM 695 C C . GLN A 1 83 ? 14.141 0.186 1.694 1.00 78.38 83 GLN A C 1
ATOM 697 O O . GLN A 1 83 ? 15.034 -0.523 1.232 1.00 78.38 83 GLN A O 1
ATOM 702 N N . SER A 1 84 ? 14.237 0.739 2.909 1.00 84.88 84 SER A N 1
ATOM 703 C CA . SER A 1 84 ? 15.385 0.553 3.805 1.00 84.88 84 SER A CA 1
ATOM 704 C C . SER A 1 84 ? 15.337 -0.764 4.591 1.00 84.88 84 SER A C 1
ATOM 706 O O . SER A 1 84 ? 16.358 -1.176 5.137 1.00 84.88 84 SER A O 1
ATOM 708 N N . SER A 1 85 ? 14.187 -1.450 4.644 1.00 86.44 85 SER A N 1
ATOM 709 C CA . SER A 1 85 ? 14.047 -2.762 5.287 1.00 86.44 85 SER A CA 1
ATOM 710 C C . SER A 1 85 ? 13.947 -3.866 4.239 1.00 86.44 85 SER A C 1
ATOM 712 O O . SER A 1 85 ? 12.895 -4.098 3.645 1.00 86.44 85 SER A O 1
ATOM 714 N N . VAL A 1 86 ? 15.043 -4.600 4.032 1.00 86.25 86 VAL A N 1
ATOM 715 C CA . VAL A 1 86 ? 15.078 -5.733 3.088 1.00 86.25 86 VAL A CA 1
ATOM 716 C C . VAL A 1 86 ? 14.065 -6.812 3.478 1.00 86.25 86 VAL A C 1
ATOM 718 O O . VAL A 1 86 ? 13.432 -7.409 2.609 1.00 86.25 86 VAL A O 1
ATOM 721 N N . GLN A 1 87 ? 13.885 -7.048 4.778 1.00 86.81 87 GLN A N 1
ATOM 722 C CA . GLN A 1 87 ? 12.936 -8.017 5.318 1.00 86.81 87 GLN A CA 1
ATOM 723 C C . GLN A 1 87 ? 11.496 -7.636 4.952 1.00 86.81 87 GLN A C 1
ATOM 725 O O . GLN A 1 87 ? 10.793 -8.451 4.352 1.00 86.81 87 GLN A O 1
ATOM 730 N N . GLU A 1 88 ? 11.094 -6.392 5.237 1.00 84.69 88 GLU A N 1
ATOM 731 C CA . GLU A 1 88 ? 9.757 -5.890 4.906 1.00 84.69 88 GLU A CA 1
ATOM 732 C C . GLU A 1 88 ? 9.536 -5.885 3.391 1.00 84.69 88 GLU A C 1
ATOM 734 O O . GLU A 1 88 ? 8.524 -6.389 2.907 1.00 84.69 88 GLU A O 1
ATOM 739 N N . ARG A 1 89 ? 10.517 -5.393 2.625 1.00 86.94 89 ARG A N 1
ATOM 740 C CA . ARG A 1 89 ? 10.453 -5.361 1.162 1.00 86.94 89 ARG A CA 1
ATOM 741 C C . ARG A 1 89 ? 10.229 -6.753 0.581 1.00 86.94 89 ARG A C 1
ATOM 743 O O . ARG A 1 89 ? 9.345 -6.930 -0.250 1.00 86.94 89 ARG A O 1
ATOM 750 N N . ASN A 1 90 ? 10.973 -7.756 1.044 1.00 87.44 90 ASN A N 1
ATOM 751 C CA . ASN A 1 90 ? 10.812 -9.132 0.573 1.00 87.44 90 ASN A CA 1
ATOM 752 C C . ASN A 1 90 ? 9.419 -9.694 0.894 1.00 87.44 90 ASN A C 1
ATOM 754 O O . ASN A 1 90 ? 8.872 -10.460 0.102 1.00 87.44 90 ASN A O 1
ATOM 758 N N . GLN A 1 91 ? 8.830 -9.326 2.033 1.00 88.44 91 GLN A N 1
ATOM 759 C CA . GLN A 1 91 ? 7.467 -9.729 2.390 1.00 88.44 91 GLN A CA 1
ATOM 760 C C . GLN A 1 91 ? 6.420 -9.024 1.522 1.00 88.44 91 GLN A C 1
ATOM 762 O O . GLN A 1 91 ? 5.538 -9.692 0.985 1.00 88.44 91 GLN A O 1
ATOM 767 N N . GLN A 1 92 ? 6.564 -7.717 1.300 1.00 87.44 92 GLN A N 1
ATOM 768 C CA . GLN A 1 92 ? 5.668 -6.938 0.443 1.00 87.44 92 GLN A CA 1
ATOM 769 C C . GLN A 1 92 ? 5.704 -7.429 -1.013 1.00 87.44 92 GLN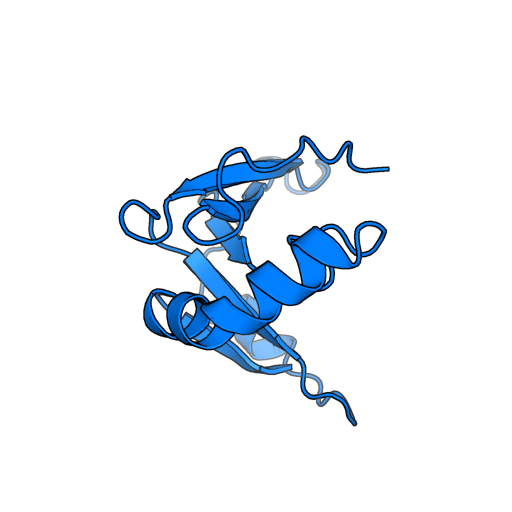 A C 1
ATOM 771 O O . GLN A 1 92 ? 4.653 -7.624 -1.620 1.00 87.44 92 GLN A O 1
ATOM 776 N N . VAL A 1 93 ? 6.886 -7.761 -1.547 1.00 87.38 93 VAL A N 1
ATOM 777 C CA . VAL A 1 93 ? 7.030 -8.366 -2.886 1.00 87.38 93 VAL A CA 1
ATOM 778 C C . VAL A 1 93 ? 6.269 -9.694 -2.990 1.00 87.38 93 VAL A C 1
ATOM 780 O O . VAL A 1 93 ? 5.594 -9.937 -3.989 1.00 87.38 93 VAL A O 1
ATOM 783 N N . ARG A 1 94 ? 6.297 -10.541 -1.948 1.00 88.81 94 ARG A N 1
ATOM 784 C CA . ARG A 1 94 ? 5.556 -11.819 -1.942 1.00 88.81 94 ARG A CA 1
ATOM 785 C C . ARG A 1 94 ? 4.045 -11.625 -2.027 1.00 88.81 94 ARG A C 1
ATOM 787 O O . ARG A 1 94 ? 3.371 -12.457 -2.627 1.00 88.81 94 ARG A O 1
ATOM 794 N N . ILE A 1 95 ? 3.508 -10.551 -1.451 1.00 89.44 95 ILE A N 1
ATOM 795 C CA . ILE A 1 95 ? 2.063 -10.274 -1.444 1.00 89.44 95 ILE A CA 1
ATOM 796 C C . ILE A 1 95 ? 1.622 -9.296 -2.531 1.00 89.44 95 ILE A C 1
ATOM 798 O O . ILE A 1 95 ? 0.425 -9.076 -2.682 1.00 89.44 95 ILE A O 1
ATOM 802 N N . MET A 1 96 ? 2.547 -8.760 -3.328 1.00 89.19 96 MET A N 1
ATOM 803 C CA . MET A 1 96 ? 2.279 -7.747 -4.352 1.00 89.19 96 MET A CA 1
ATOM 804 C C . MET A 1 96 ? 1.196 -8.177 -5.353 1.00 89.19 96 MET A C 1
ATOM 806 O O . MET A 1 96 ? 0.331 -7.387 -5.716 1.00 89.19 96 MET A O 1
ATOM 810 N N . HIS A 1 97 ? 1.166 -9.461 -5.721 1.00 88.19 97 HIS A N 1
ATOM 811 C CA . HIS A 1 97 ? 0.100 -10.031 -6.552 1.00 88.19 97 HIS A CA 1
ATOM 812 C C . HIS A 1 97 ? -1.298 -9.889 -5.919 1.00 88.19 97 HIS A C 1
ATOM 814 O O . HIS A 1 97 ? -2.280 -9.689 -6.629 1.00 88.19 97 HIS A O 1
ATOM 820 N N . ARG A 1 98 ? -1.405 -9.972 -4.585 1.00 90.44 98 ARG A N 1
ATOM 821 C CA . ARG A 1 98 ? -2.657 -9.741 -3.850 1.00 90.44 98 ARG A CA 1
ATOM 822 C C . ARG A 1 98 ? -2.997 -8.254 -3.813 1.00 90.44 98 ARG A C 1
ATOM 824 O O . ARG A 1 98 ? -4.164 -7.924 -3.948 1.00 90.44 98 ARG A O 1
ATOM 831 N N . ILE A 1 99 ? -2.000 -7.380 -3.666 1.00 90.00 99 ILE A N 1
ATOM 832 C CA . ILE A 1 99 ? -2.189 -5.921 -3.683 1.00 90.00 99 ILE A CA 1
ATOM 833 C C . ILE A 1 99 ? -2.808 -5.502 -5.019 1.00 90.00 99 ILE A C 1
ATOM 835 O O . ILE A 1 99 ? -3.921 -4.993 -5.048 1.00 90.00 99 ILE A O 1
ATOM 839 N N . TYR A 1 100 ? -2.182 -5.850 -6.143 1.00 88.50 100 TYR A N 1
ATOM 840 C CA . TYR A 1 100 ? -2.760 -5.556 -7.458 1.00 88.50 100 TYR A CA 1
ATOM 841 C C . TYR A 1 100 ? -4.139 -6.191 -7.672 1.00 88.50 100 TYR A C 1
ATOM 843 O O . TYR A 1 100 ? -4.990 -5.589 -8.315 1.00 88.50 100 TYR A O 1
ATOM 851 N N . ARG A 1 101 ? -4.388 -7.381 -7.108 1.00 88.25 101 ARG A N 1
ATOM 852 C CA . ARG A 1 101 ? -5.696 -8.048 -7.184 1.00 88.25 101 ARG A CA 1
ATOM 853 C C . ARG A 1 101 ? -6.804 -7.314 -6.419 1.00 88.25 101 ARG A C 1
ATOM 855 O O . ARG A 1 101 ? -7.953 -7.403 -6.836 1.00 88.25 101 ARG A O 1
ATOM 862 N N . PHE A 1 102 ? -6.492 -6.678 -5.290 1.00 89.19 102 PHE A N 1
ATOM 863 C CA . PHE A 1 102 ? -7.475 -5.966 -4.460 1.00 89.19 102 PHE A CA 1
ATOM 864 C C . PHE A 1 102 ? -7.595 -4.475 -4.795 1.00 89.19 102 PHE A C 1
ATOM 866 O O . PHE A 1 102 ? -8.474 -3.813 -4.255 1.00 89.19 102 PHE A O 1
ATOM 873 N N . ALA A 1 103 ? -6.728 -3.944 -5.656 1.00 88.44 103 ALA A N 1
ATOM 874 C CA . ALA A 1 103 ? -6.823 -2.569 -6.121 1.00 88.44 103 ALA A CA 1
ATOM 875 C C . ALA A 1 103 ? -8.075 -2.378 -6.990 1.00 88.44 103 ALA A C 1
ATOM 877 O O . ALA A 1 103 ? -8.373 -3.207 -7.851 1.00 88.44 103 ALA A O 1
ATOM 878 N N . SER A 1 104 ? -8.780 -1.264 -6.799 1.00 86.88 104 SER A N 1
ATOM 879 C CA . SER A 1 104 ? -9.981 -0.933 -7.577 1.00 86.88 104 SER A CA 1
ATOM 880 C C . SER A 1 104 ? -9.629 -0.672 -9.045 1.00 86.88 104 SER A C 1
ATOM 882 O O . SER A 1 104 ? -10.393 -1.018 -9.940 1.00 86.88 104 SER A O 1
ATOM 884 N N . SER A 1 105 ? -8.444 -0.104 -9.286 1.00 81.31 105 SER A N 1
ATOM 885 C CA . SER A 1 105 ? -7.842 0.049 -10.610 1.00 81.31 105 SER A CA 1
ATOM 886 C C . SER A 1 105 ? -6.319 0.003 -10.506 1.00 81.31 105 SER A C 1
ATOM 888 O O . SER A 1 105 ? -5.732 0.460 -9.520 1.00 81.31 105 SER A O 1
ATOM 890 N N . VAL A 1 106 ? -5.675 -0.516 -11.553 1.00 77.56 106 VAL A N 1
ATOM 891 C CA . VAL A 1 106 ? -4.216 -0.502 -11.701 1.00 77.56 106 VAL A CA 1
ATOM 892 C C . VAL A 1 106 ? -3.845 0.514 -12.771 1.00 77.56 106 VAL A C 1
ATOM 894 O O . VAL A 1 106 ? -4.328 0.449 -13.900 1.00 77.56 106 VAL A O 1
ATOM 897 N N . TRP A 1 107 ? -2.999 1.466 -12.407 1.00 72.44 107 TRP A N 1
ATOM 898 C CA . TRP A 1 107 ? -2.522 2.521 -13.287 1.00 72.44 107 TRP A CA 1
ATOM 899 C C . TRP A 1 107 ? -1.123 2.172 -13.770 1.00 72.44 107 TRP A C 1
ATOM 901 O O . TRP A 1 107 ? -0.208 2.049 -12.959 1.00 72.44 107 TRP A O 1
ATOM 911 N N . VAL A 1 108 ? -0.971 1.983 -15.081 1.00 65.31 108 VAL A N 1
ATOM 912 C CA . VAL A 1 108 ? 0.317 1.655 -15.701 1.00 65.31 108 VAL A CA 1
ATOM 913 C C . VAL A 1 108 ? 1.010 2.940 -16.158 1.00 65.31 108 VAL A C 1
ATOM 915 O O . VAL A 1 108 ? 0.406 3.757 -16.861 1.00 65.31 108 VAL A O 1
ATOM 918 N N . TYR A 1 109 ? 2.263 3.103 -15.736 1.00 57.19 109 TYR A N 1
ATOM 919 C CA . TYR A 1 109 ? 3.174 4.175 -16.149 1.00 57.19 109 TYR A CA 1
ATOM 920 C C . TYR A 1 109 ? 4.341 3.607 -16.962 1.00 57.19 109 TYR A C 1
ATOM 922 O O . TYR A 1 109 ? 4.903 2.577 -16.514 1.00 57.19 109 TYR A O 1
#

Radius of gyration: 14.43 Å; chains: 1; bounding box: 28×39×34 Å

pLDDT: mean 75.52, std 15.28, range [42.03, 91.56]

Foldseek 3Di:
DDDDDDDPDLQFKWKKWKWAADPVNPDDTDTDIDMDGLVGDDAAEEEDEDPDDDDCPPVVVPPVDPPHPDIHIYDYCVPTFPPVDPPSSVSNVVCVVSNCVSHPYYHYD

Secondary structure (DSSP, 8-state):
----PPPS-TTTEEEEEEEE--TTSSS--EEEEEEEETTSPPS-EEEE--SS-----HHHHHHS--TTTS-EEEE-HHHHS-TT-HHHHHHHHHHHHHHHHH-SEEEE-